Protein AF-A0A503W9B9-F1 (afdb_monomer)

Foldseek 3Di:
DDDPPPPQQDWDQDLLLFAAPPPSTWSAWADQQQWTKIHDPVQLAIETSDGNPDDCSVVDDNVVSVVVVVVSVSRHYDDGQRPPDPRHPPDDDPD

Secondary structure (DSSP, 8-state):
--------PPPB--GGG-B-TTTS-B--EEEETTEEEEEETTTTEEEEEEESS-SGGGTS-HHHHHHHHHTTTTSEE-PPB-TTSTT--------

pLDDT: mean 82.19, std 19.31, range [34.0, 98.0]

Nearest PDB structures (foldseek):
  7c2f-assembly2_D  TM=2.871E-01  e=1.259E+00  Candidatus Thorarchaeota archaeon SMTZ1-83
  6q9z-assembly2_B  TM=3.329E-01  e=2.561E+00  Homo sapiens
  2aj6-assembly1_A  TM=3.414E-01  e=3.316E+00  Staphylococcus aureus subsp. aureus MW2

Solvent-accessible surface area (backbone atoms only — not comparable to full-atom values): 5834 Å² total; per-residue (Å²): 136,86,82,80,77,78,78,72,76,74,71,39,74,52,39,92,60,33,14,34,75,86,80,53,31,25,66,52,70,42,39,59,68,59,35,39,33,35,31,24,75,92,77,41,33,28,32,78,59,43,66,64,83,64,70,68,53,75,80,48,57,67,69,57,29,51,57,55,39,59,77,50,62,86,30,47,80,49,83,55,38,32,62,90,43,101,78,40,86,63,88,81,78,94,125

Mean predicted aligned error: 8.66 Å

Structure (mmCIF, N/CA/C/O backbone):
data_AF-A0A503W9B9-F1
#
_entry.id   AF-A0A503W9B9-F1
#
loop_
_atom_site.group_PDB
_atom_site.id
_atom_site.type_symbol
_atom_site.label_atom_id
_atom_site.label_alt_id
_atom_site.label_comp_id
_atom_site.label_asym_id
_atom_site.label_entity_id
_atom_site.label_seq_id
_atom_site.pdbx_PDB_ins_code
_atom_site.Cartn_x
_atom_site.Cartn_y
_atom_site.Cartn_z
_atom_site.occupancy
_atom_site.B_iso_or_equiv
_atom_site.auth_seq_id
_atom_site.auth_comp_id
_atom_site.auth_asym_id
_atom_site.auth_atom_id
_atom_site.pdbx_PDB_model_num
ATOM 1 N N . MET A 1 1 ? 25.091 19.646 9.335 1.00 35.97 1 MET A N 1
ATOM 2 C CA . MET A 1 1 ? 24.077 18.841 10.049 1.00 35.97 1 MET A CA 1
ATOM 3 C C . MET A 1 1 ? 22.825 18.807 9.184 1.00 35.97 1 MET A C 1
ATOM 5 O O . MET A 1 1 ? 22.172 19.831 9.048 1.00 35.97 1 MET A O 1
ATOM 9 N N . GLY A 1 2 ? 22.588 17.703 8.469 1.00 34.00 2 GLY A N 1
ATOM 10 C CA . GLY A 1 2 ? 21.494 17.597 7.499 1.00 34.00 2 GLY A CA 1
ATOM 11 C C . GLY A 1 2 ? 20.154 17.412 8.204 1.00 34.00 2 GLY A C 1
ATOM 12 O O . GLY A 1 2 ? 19.976 16.446 8.940 1.00 34.00 2 GLY A O 1
ATOM 13 N N . ASN A 1 3 ? 19.232 18.350 7.994 1.00 34.72 3 ASN A N 1
ATOM 14 C CA . ASN A 1 3 ? 17.877 18.292 8.528 1.00 34.72 3 ASN A CA 1
ATOM 15 C C . ASN A 1 3 ? 17.127 17.096 7.927 1.00 34.72 3 ASN A C 1
ATOM 17 O O . ASN A 1 3 ? 16.788 17.094 6.745 1.00 34.72 3 ASN A O 1
ATOM 21 N N . ILE A 1 4 ? 16.846 16.086 8.751 1.00 42.56 4 ILE A N 1
ATOM 22 C CA . ILE A 1 4 ? 15.906 15.015 8.418 1.00 42.56 4 ILE A CA 1
ATOM 23 C C . ILE A 1 4 ? 14.502 15.622 8.476 1.00 42.56 4 ILE A C 1
ATOM 25 O O . ILE A 1 4 ? 13.868 15.680 9.528 1.00 42.56 4 ILE A O 1
ATOM 29 N N . VAL A 1 5 ? 13.998 16.092 7.336 1.00 45.00 5 VAL A N 1
ATOM 30 C CA . VAL A 1 5 ? 12.556 16.269 7.151 1.00 45.00 5 VAL A CA 1
ATOM 31 C C . VAL A 1 5 ? 11.953 14.881 6.978 1.00 45.00 5 VAL A C 1
ATOM 33 O O . VAL A 1 5 ? 11.951 14.306 5.893 1.00 45.00 5 VAL A O 1
ATOM 36 N N . ALA A 1 6 ? 11.469 14.308 8.080 1.00 42.44 6 ALA A N 1
ATOM 37 C CA . ALA A 1 6 ? 10.611 13.136 8.038 1.00 42.44 6 ALA A CA 1
ATOM 38 C C . ALA A 1 6 ? 9.298 13.539 7.347 1.00 42.44 6 ALA A C 1
ATOM 40 O O . ALA A 1 6 ? 8.374 14.043 7.988 1.00 42.44 6 ALA A O 1
ATOM 41 N N . PHE A 1 7 ? 9.225 13.351 6.028 1.00 39.72 7 PHE A N 1
ATOM 42 C CA . PHE A 1 7 ? 7.984 13.443 5.267 1.00 39.72 7 PHE A CA 1
ATOM 43 C C . PHE A 1 7 ? 7.037 12.344 5.766 1.00 39.72 7 PHE A C 1
ATOM 45 O O . PHE A 1 7 ? 7.013 11.229 5.253 1.00 39.72 7 PHE A O 1
ATOM 52 N N . ARG A 1 8 ? 6.270 12.638 6.821 1.00 49.94 8 ARG A N 1
ATOM 53 C CA . ARG A 1 8 ? 5.134 11.813 7.234 1.00 49.94 8 ARG A CA 1
ATOM 54 C C . ARG A 1 8 ? 4.134 11.830 6.082 1.00 49.94 8 ARG A C 1
ATOM 56 O O . ARG A 1 8 ? 3.482 12.849 5.855 1.00 49.94 8 ARG A O 1
ATOM 63 N N . ALA A 1 9 ? 4.029 10.721 5.352 1.00 54.75 9 ALA A N 1
ATOM 64 C CA . ALA A 1 9 ? 2.955 10.507 4.393 1.00 54.75 9 ALA A CA 1
ATOM 65 C C . ALA A 1 9 ? 1.621 10.803 5.100 1.00 54.75 9 ALA A C 1
ATOM 67 O O . ALA A 1 9 ? 1.326 10.227 6.150 1.00 54.75 9 ALA A O 1
ATOM 68 N N . LYS A 1 10 ? 0.857 11.779 4.597 1.00 62.38 10 LYS A N 1
ATOM 69 C CA . LYS A 1 10 ? -0.436 12.135 5.188 1.00 62.38 10 LYS A CA 1
ATOM 70 C C . LYS A 1 10 ? -1.355 10.919 5.053 1.00 62.38 10 LYS A C 1
ATOM 72 O O . LYS A 1 10 ? -1.555 10.436 3.941 1.00 62.38 10 LYS A O 1
ATOM 77 N N . ARG A 1 11 ? -1.891 10.415 6.171 1.00 74.25 11 ARG A N 1
ATOM 78 C CA . ARG A 1 11 ? -2.924 9.370 6.142 1.00 74.25 11 ARG A CA 1
ATOM 79 C C . ARG A 1 11 ? -4.142 9.912 5.411 1.00 74.25 11 ARG A C 1
ATOM 81 O O . ARG A 1 11 ? -4.560 11.034 5.694 1.00 74.25 11 ARG A O 1
ATOM 88 N N . GLN A 1 12 ? -4.691 9.130 4.497 1.00 75.62 12 GLN A N 1
ATOM 89 C CA . GLN A 1 12 ? -5.798 9.550 3.644 1.00 75.62 12 GLN A CA 1
ATOM 90 C C . GLN A 1 12 ? -7.054 8.744 3.969 1.00 75.62 12 GLN A C 1
ATOM 92 O O . GLN A 1 12 ? -6.976 7.587 4.383 1.00 75.62 12 GLN A O 1
ATOM 97 N N . SER A 1 13 ? -8.211 9.385 3.819 1.00 73.69 13 SER A N 1
ATOM 98 C CA . SER A 1 13 ? -9.522 8.743 3.827 1.00 73.69 13 SER A CA 1
ATOM 99 C C . SER A 1 13 ? -10.055 8.768 2.398 1.00 73.69 13 SER A C 1
ATOM 101 O O . SER A 1 13 ? -10.872 9.625 2.066 1.00 73.69 13 SER A O 1
ATOM 103 N N . ASP A 1 14 ? -9.542 7.891 1.538 1.00 72.38 14 ASP A N 1
ATOM 104 C CA . ASP A 1 14 ? -10.111 7.685 0.209 1.00 72.38 14 ASP A CA 1
ATOM 105 C C . ASP A 1 14 ? -11.006 6.438 0.225 1.00 72.38 14 ASP A C 1
ATOM 107 O O . ASP A 1 14 ? -10.522 5.308 0.111 1.00 72.38 14 ASP A O 1
ATOM 111 N N . PRO A 1 15 ? -12.321 6.605 0.431 1.00 71.25 15 PRO A N 1
ATOM 112 C CA . PRO A 1 15 ? -13.220 5.470 0.515 1.00 71.25 15 PRO A CA 1
ATOM 113 C C . PRO A 1 15 ? -13.402 4.726 -0.808 1.00 71.25 15 PRO A C 1
ATOM 115 O O . PRO A 1 15 ? -13.829 3.570 -0.777 1.00 71.25 15 PRO A O 1
ATOM 118 N N . GLN A 1 16 ? -13.061 5.338 -1.950 1.00 81.06 16 GLN A N 1
ATOM 119 C CA . GLN A 1 16 ? -13.220 4.717 -3.266 1.00 81.06 16 GLN A CA 1
ATOM 120 C C . GLN A 1 16 ? -12.326 3.481 -3.421 1.00 81.06 16 GLN A C 1
ATOM 122 O O . GLN A 1 16 ? -12.711 2.519 -4.085 1.00 81.06 16 GLN A O 1
ATOM 127 N N . PHE A 1 17 ? -11.166 3.478 -2.761 1.00 87.75 17 PHE A N 1
ATOM 128 C CA . PHE A 1 17 ? -10.205 2.370 -2.782 1.00 87.75 17 PHE A CA 1
ATOM 129 C C . PHE A 1 17 ? -10.230 1.524 -1.503 1.00 87.75 17 PHE A C 1
ATOM 131 O O . PHE A 1 17 ? -9.355 0.680 -1.284 1.00 87.75 17 PHE A O 1
ATOM 138 N N 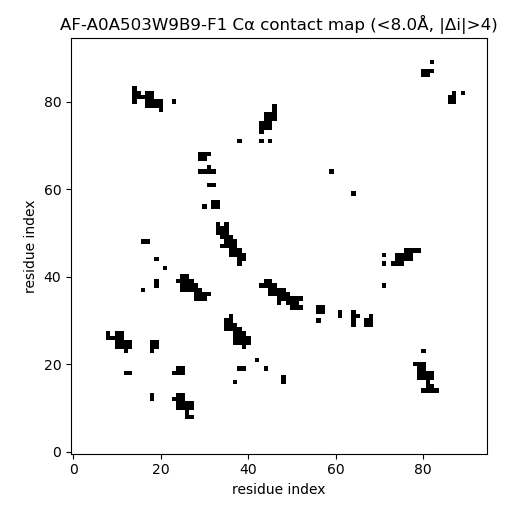. GLY A 1 18 ? -11.250 1.737 -0.667 1.00 90.50 18 GLY A N 1
ATOM 139 C CA . GLY A 1 18 ? -11.385 1.112 0.637 1.00 90.50 18 GLY A CA 1
ATOM 140 C C . GLY A 1 18 ? -10.441 1.724 1.673 1.00 90.50 18 GLY A C 1
ATOM 141 O O . GLY A 1 18 ? -9.356 2.216 1.370 1.00 90.50 18 GLY A O 1
ATOM 142 N N . VAL A 1 19 ? -10.856 1.679 2.935 1.00 92.81 19 VAL A N 1
ATOM 143 C CA . VAL A 1 19 ? -10.068 2.178 4.066 1.00 92.81 19 VAL A CA 1
ATOM 144 C C . VAL A 1 19 ? -9.894 1.106 5.134 1.00 92.81 19 VAL A C 1
ATOM 146 O O . VAL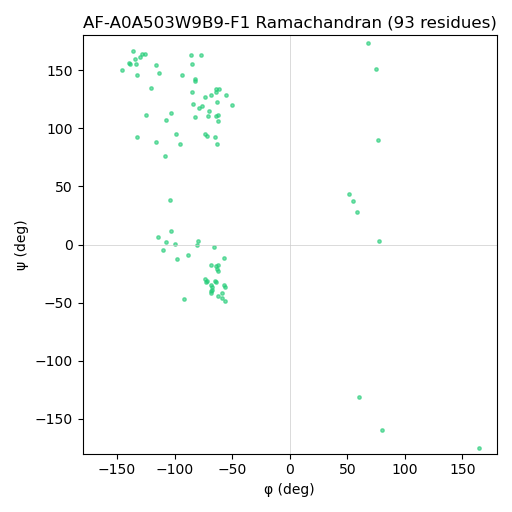 A 1 19 ? -10.625 0.116 5.174 1.00 92.81 19 VAL A O 1
ATOM 149 N N . CYS A 1 20 ? -8.940 1.306 6.048 1.00 94.06 20 CYS A N 1
ATOM 150 C CA . CYS A 1 20 ? -8.766 0.409 7.185 1.00 94.06 20 CYS A CA 1
ATOM 151 C C . CYS A 1 20 ? -10.081 0.272 7.979 1.00 94.06 20 CYS A C 1
ATOM 153 O O . CYS A 1 20 ? -10.621 1.293 8.410 1.00 94.06 20 CYS A O 1
ATOM 155 N N . PRO A 1 21 ? -10.568 -0.947 8.273 1.00 92.62 21 PRO A N 1
ATOM 156 C CA . PRO A 1 21 ? -11.790 -1.139 9.055 1.00 92.62 21 PRO A CA 1
ATOM 157 C C . PRO A 1 21 ? -11.688 -0.619 10.499 1.00 92.62 21 PRO A C 1
ATOM 159 O O . PRO A 1 21 ? -12.709 -0.363 11.128 1.00 92.62 21 PRO A O 1
ATOM 162 N N . MET A 1 22 ? -10.472 -0.418 11.023 1.00 93.00 22 MET A N 1
ATOM 163 C CA . MET A 1 22 ? -10.239 0.041 12.398 1.00 93.00 22 MET A CA 1
ATOM 164 C C . MET A 1 22 ? -10.123 1.567 12.528 1.00 93.00 22 MET A C 1
ATOM 166 O O . MET A 1 22 ? -10.739 2.147 13.416 1.00 93.00 22 MET A O 1
ATOM 170 N N . CYS A 1 23 ? -9.344 2.247 11.673 1.00 92.62 23 CYS A N 1
ATOM 171 C CA . CYS A 1 23 ? -9.194 3.717 11.736 1.00 92.62 23 CYS A CA 1
ATOM 172 C C . CYS A 1 23 ? -9.834 4.483 10.583 1.00 92.62 23 CYS A C 1
ATOM 174 O O . 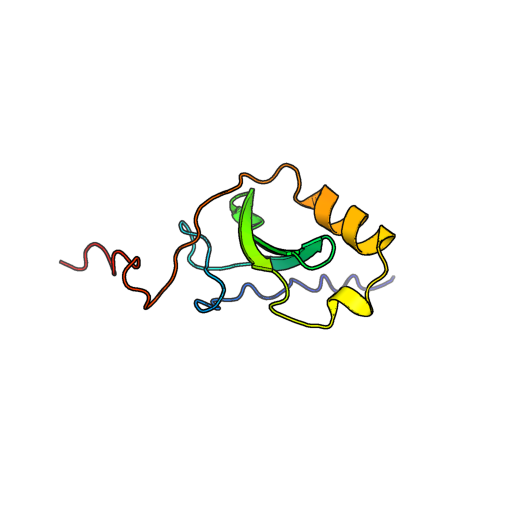CYS A 1 23 ? -9.790 5.709 10.607 1.00 92.62 23 CYS A O 1
ATOM 176 N N . ARG A 1 24 ? -10.389 3.797 9.582 1.00 90.62 24 ARG A N 1
ATOM 177 C CA . ARG A 1 24 ? -10.973 4.406 8.379 1.00 90.62 24 ARG A CA 1
ATOM 178 C C . ARG A 1 24 ? -9.992 5.273 7.580 1.00 90.62 24 ARG A C 1
ATOM 180 O O . ARG A 1 24 ? -10.397 6.197 6.884 1.00 90.62 24 ARG A O 1
ATOM 187 N N . LEU A 1 25 ? -8.699 4.953 7.670 1.00 91.25 25 LEU A N 1
ATOM 188 C CA . LEU A 1 25 ? -7.610 5.613 6.948 1.00 91.25 25 LEU A CA 1
ATOM 189 C C . LEU A 1 25 ? -6.741 4.585 6.209 1.00 91.25 25 LEU A C 1
ATOM 191 O O . LEU A 1 25 ? -6.764 3.398 6.536 1.00 91.25 25 LEU A O 1
ATOM 195 N N . HIS A 1 26 ? -5.934 5.048 5.260 1.00 92.88 26 HIS A N 1
ATOM 196 C CA . HIS A 1 26 ? -4.861 4.280 4.628 1.00 92.88 26 HIS A CA 1
ATOM 197 C C . HIS A 1 26 ? -3.569 5.106 4.546 1.00 92.88 26 HIS A C 1
ATOM 199 O O . HIS A 1 26 ? -3.585 6.339 4.534 1.00 92.88 26 HIS A O 1
ATOM 205 N N . ASP A 1 27 ? -2.439 4.407 4.473 1.00 94.25 27 ASP A N 1
ATOM 206 C CA . ASP A 1 27 ? -1.082 4.957 4.396 1.00 94.25 27 ASP A CA 1
ATOM 207 C C . ASP A 1 27 ? -0.540 4.842 2.949 1.00 94.25 27 ASP A C 1
ATOM 209 O O . ASP A 1 27 ? 0.625 4.522 2.691 1.00 94.25 27 ASP A O 1
ATOM 213 N N . GLY A 1 28 ? -1.431 5.065 1.975 1.00 93.00 28 GLY A N 1
ATOM 214 C CA . GLY A 1 28 ? -1.166 4.920 0.540 1.00 93.00 28 GLY A CA 1
ATOM 215 C C . GLY A 1 28 ? -1.214 3.471 0.042 1.00 93.00 28 GLY A C 1
ATOM 216 O O . GLY A 1 28 ? -1.798 2.597 0.686 1.00 93.00 28 GLY A O 1
ATOM 217 N N . PHE A 1 29 ? -0.593 3.229 -1.112 1.00 94.00 29 PHE A N 1
ATOM 218 C CA . PHE A 1 29 ? -0.580 1.930 -1.781 1.00 94.00 29 PHE A CA 1
ATOM 219 C C . PHE A 1 29 ? 0.816 1.572 -2.311 1.00 94.00 29 PHE A C 1
ATOM 221 O O . PHE A 1 29 ? 1.717 2.410 -2.353 1.00 94.00 29 PHE A O 1
ATOM 228 N N . VAL A 1 30 ? 1.000 0.307 -2.679 1.00 95.06 30 VAL A N 1
ATOM 229 C CA . VAL A 1 30 ? 2.172 -0.213 -3.389 1.00 95.06 30 VAL A CA 1
ATOM 230 C C . VAL A 1 30 ? 1.710 -1.092 -4.547 1.00 95.06 30 VAL A C 1
ATOM 232 O O . VAL A 1 30 ? 0.697 -1.788 -4.443 1.00 95.06 30 VAL A O 1
ATOM 235 N N . ASN A 1 31 ? 2.461 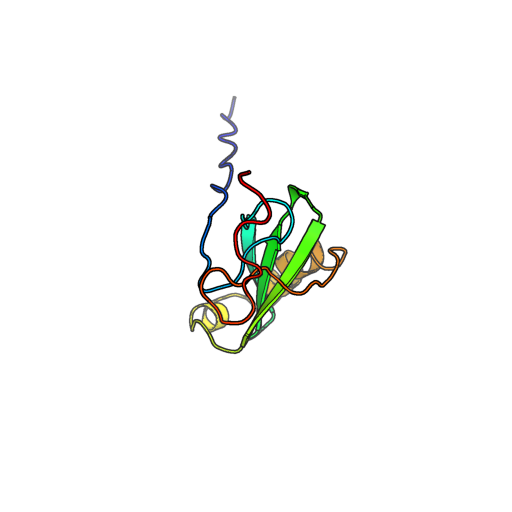-1.078 -5.643 1.00 96.00 31 ASN A N 1
ATOM 236 C CA . ASN A 1 31 ? 2.165 -1.908 -6.803 1.00 96.00 31 ASN A CA 1
ATOM 237 C C . ASN A 1 31 ? 2.931 -3.231 -6.751 1.00 96.00 31 ASN A C 1
ATOM 239 O O . ASN A 1 31 ? 4.079 -3.284 -6.304 1.00 96.00 31 ASN A O 1
ATOM 243 N N . LYS A 1 32 ? 2.304 -4.292 -7.260 1.00 94.81 32 LYS A N 1
ATOM 244 C CA . LYS A 1 32 ? 2.951 -5.569 -7.586 1.00 94.81 32 LYS A CA 1
ATOM 245 C C . LYS A 1 32 ? 2.501 -5.986 -8.983 1.00 94.81 32 LYS A C 1
ATOM 247 O O . LYS A 1 32 ? 1.450 -6.608 -9.141 1.00 94.81 32 LYS A O 1
ATOM 252 N N . GLY A 1 33 ? 3.269 -5.605 -10.003 1.00 94.00 33 GLY A N 1
ATOM 253 C CA . GLY A 1 33 ? 2.768 -5.620 -11.376 1.00 94.00 33 GLY A CA 1
ATOM 254 C C . GLY A 1 33 ? 1.561 -4.687 -11.495 1.00 94.00 33 GLY A C 1
ATOM 255 O O . GLY A 1 33 ? 1.594 -3.574 -10.982 1.00 94.00 33 GLY A O 1
ATOM 256 N N . SER A 1 34 ? 0.471 -5.168 -12.090 1.00 95.00 34 SER A N 1
ATOM 257 C CA . SER A 1 34 ? -0.790 -4.427 -12.224 1.00 95.00 34 SER A CA 1
ATOM 258 C C . SER A 1 34 ? -1.679 -4.431 -10.974 1.00 95.00 34 SER A C 1
ATOM 260 O O . SER A 1 34 ? -2.767 -3.860 -11.000 1.00 95.00 34 SER A O 1
ATOM 262 N N . GLN A 1 35 ? -1.273 -5.095 -9.887 1.00 95.88 35 GLN A N 1
ATOM 263 C CA . GLN A 1 35 ? -2.046 -5.139 -8.644 1.00 95.88 35 GLN A CA 1
ATOM 264 C C . GLN A 1 35 ? -1.758 -3.915 -7.774 1.00 95.88 35 GLN A C 1
ATOM 266 O O . GLN A 1 35 ? -0.593 -3.639 -7.480 1.00 95.88 35 GLN A O 1
ATOM 271 N N . HIS A 1 36 ? -2.809 -3.258 -7.283 1.00 95.12 36 HIS A N 1
ATOM 272 C CA . HIS A 1 36 ? -2.709 -2.090 -6.407 1.00 95.12 36 HIS A CA 1
ATOM 273 C C . HIS A 1 36 ? -3.101 -2.454 -4.973 1.00 95.12 36 HIS A C 1
ATOM 275 O O . HIS A 1 36 ? -4.276 -2.669 -4.663 1.00 95.12 36 HIS A O 1
ATOM 281 N N . TRP A 1 37 ? -2.103 -2.525 -4.095 1.00 96.19 37 TRP A N 1
ATOM 282 C CA . TRP A 1 37 ? -2.269 -2.934 -2.704 1.00 96.19 37 TRP A CA 1
ATOM 283 C C . TRP A 1 37 ? -2.233 -1.729 -1.780 1.00 96.19 37 TRP A C 1
ATOM 285 O O . TRP A 1 37 ? -1.189 -1.099 -1.620 1.00 96.19 37 TRP A O 1
ATOM 295 N N . PHE A 1 38 ? -3.355 -1.424 -1.144 1.00 95.88 38 PHE A N 1
ATOM 296 C CA . PHE A 1 38 ? -3.430 -0.393 -0.116 1.00 95.88 38 PHE A CA 1
ATOM 297 C C . PHE A 1 38 ? -3.030 -0.971 1.236 1.00 95.88 38 PHE A C 1
ATOM 299 O O . PHE A 1 38 ? -3.115 -2.180 1.466 1.00 95.88 38 PHE A O 1
ATOM 306 N N . LYS A 1 39 ? -2.558 -0.102 2.131 1.00 96.50 39 LYS A N 1
ATOM 307 C CA . LYS A 1 39 ? -2.053 -0.512 3.442 1.00 96.50 39 LYS A CA 1
ATOM 308 C C . LYS A 1 39 ? -2.487 0.425 4.555 1.00 96.50 39 LYS A C 1
ATOM 310 O O . LYS A 1 39 ? -2.721 1.613 4.333 1.00 96.50 39 LYS A O 1
ATOM 315 N N . CYS A 1 40 ? -2.520 -0.107 5.769 1.00 96.06 40 CYS A N 1
ATOM 316 C CA . CYS A 1 40 ? -2.497 0.682 6.988 1.00 96.06 40 CYS A CA 1
ATOM 317 C C . CYS A 1 40 ? -1.337 0.211 7.864 1.00 96.06 40 CYS A C 1
ATOM 319 O O . CYS A 1 40 ? -1.382 -0.883 8.424 1.00 96.06 40 CYS A O 1
ATOM 321 N N . ASP A 1 41 ? -0.323 1.055 8.017 1.00 95.75 41 ASP A N 1
ATOM 322 C CA . ASP A 1 41 ? 0.882 0.763 8.790 1.00 95.75 41 ASP A CA 1
ATOM 323 C C . ASP A 1 41 ? 0.562 0.684 10.287 1.00 95.75 41 ASP A C 1
ATOM 325 O O . ASP A 1 41 ? 1.106 -0.160 10.997 1.00 95.75 41 ASP A O 1
ATOM 329 N N . LYS A 1 42 ? -0.383 1.514 10.765 1.00 95.69 42 LYS A N 1
ATOM 330 C CA . LYS A 1 42 ? -0.811 1.527 12.177 1.00 95.69 42 LYS A CA 1
ATOM 331 C C . LYS A 1 42 ? -1.349 0.167 12.625 1.00 95.69 42 LYS A C 1
ATOM 333 O O . LYS A 1 42 ? -1.074 -0.244 13.747 1.00 95.69 42 LYS A O 1
ATOM 338 N N . HIS A 1 43 ? -2.131 -0.492 11.775 1.00 96.31 43 HIS A N 1
ATOM 339 C CA . HIS A 1 43 ? -2.757 -1.772 12.107 1.00 96.31 43 HIS A CA 1
ATOM 340 C C . HIS A 1 43 ? -2.124 -2.961 11.384 1.00 96.31 43 HIS A C 1
ATOM 342 O O . HIS A 1 43 ? -2.587 -4.079 11.559 1.00 96.31 43 HIS A O 1
ATOM 348 N N . ARG A 1 44 ? -1.070 -2.725 10.592 1.00 97.00 44 ARG A N 1
ATOM 349 C CA . ARG A 1 44 ? -0.340 -3.743 9.826 1.00 97.00 44 ARG A CA 1
ATOM 350 C C . ARG A 1 44 ? -1.249 -4.623 8.965 1.00 97.00 44 ARG A C 1
ATOM 352 O O . ARG A 1 44 ? -1.068 -5.836 8.892 1.00 97.00 44 ARG A O 1
ATOM 359 N N . ILE A 1 45 ? -2.202 -3.986 8.294 1.00 97.75 45 ILE A N 1
ATOM 360 C CA . ILE A 1 45 ? -3.122 -4.640 7.362 1.00 97.75 45 ILE A CA 1
ATOM 361 C C . ILE A 1 45 ? -2.913 -4.120 5.943 1.00 97.75 45 ILE A C 1
ATOM 363 O O . ILE A 1 45 ? -2.491 -2.977 5.735 1.00 97.75 45 ILE A O 1
ATOM 367 N N . ARG A 1 46 ? -3.271 -4.938 4.963 1.00 97.44 46 ARG A N 1
ATOM 368 C CA . ARG A 1 46 ? -3.278 -4.595 3.544 1.00 97.44 46 ARG A CA 1
ATOM 369 C C . ARG A 1 46 ? -4.499 -5.179 2.853 1.00 97.44 46 ARG A C 1
ATOM 371 O O . ARG A 1 46 ? -5.054 -6.178 3.297 1.00 97.44 46 ARG A O 1
ATOM 378 N N . TRP A 1 47 ? -4.885 -4.575 1.743 1.00 97.0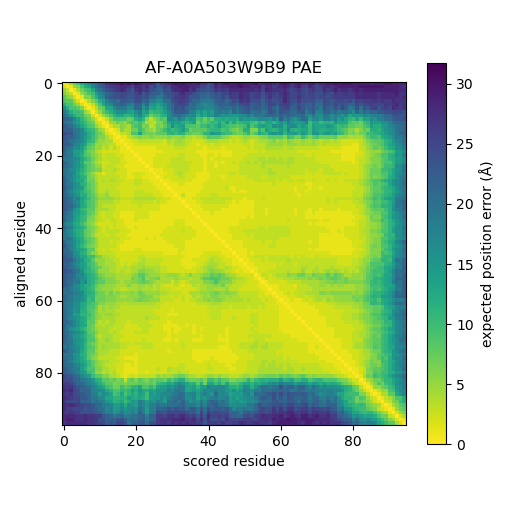0 47 TRP A N 1
ATOM 379 C CA . TRP A 1 47 ? -5.974 -5.067 0.908 1.00 97.00 47 TRP A CA 1
ATOM 380 C C . TRP A 1 47 ? -5.687 -4.782 -0.560 1.00 97.00 47 TRP A C 1
ATOM 382 O O . TRP A 1 47 ? -5.000 -3.817 -0.905 1.00 97.00 47 TRP A O 1
ATOM 392 N N . LEU A 1 48 ? -6.204 -5.644 -1.430 1.00 96.12 48 LEU A N 1
ATOM 393 C CA . LEU A 1 48 ? -6.161 -5.429 -2.867 1.00 96.12 48 LEU A CA 1
ATOM 394 C C . LEU A 1 48 ? -7.315 -4.496 -3.238 1.00 96.12 48 LEU A C 1
ATOM 396 O O . LEU A 1 48 ? -8.471 -4.901 -3.179 1.00 96.12 48 LEU A O 1
ATOM 400 N N . ALA A 1 49 ? -7.009 -3.258 -3.626 1.00 92.50 49 ALA A N 1
ATOM 401 C CA . ALA A 1 49 ? -8.040 -2.342 -4.114 1.00 92.50 49 ALA A CA 1
ATOM 402 C C . ALA A 1 49 ? -8.523 -2.744 -5.515 1.00 92.50 49 ALA A C 1
ATOM 404 O O . ALA A 1 49 ? -9.689 -2.559 -5.851 1.00 92.50 49 ALA A O 1
ATOM 405 N N . GLY A 1 50 ? -7.630 -3.315 -6.328 1.00 92.44 50 GLY A N 1
ATOM 406 C CA . GLY A 1 50 ? -7.955 -3.816 -7.657 1.00 92.44 50 GLY A CA 1
ATOM 407 C C . GLY A 1 50 ? -6.725 -4.065 -8.522 1.00 92.44 50 GLY A C 1
ATOM 408 O O . GLY A 1 50 ? -5.580 -3.939 -8.080 1.00 92.44 50 GLY A O 1
ATOM 409 N N . ILE A 1 51 ? -6.983 -4.426 -9.776 1.00 93.94 51 ILE A N 1
ATOM 410 C CA . ILE A 1 51 ? -5.977 -4.726 -10.797 1.00 93.94 51 ILE A CA 1
ATOM 411 C C . ILE A 1 51 ? -6.187 -3.751 -11.956 1.00 93.94 51 ILE A C 1
ATOM 413 O O . ILE A 1 51 ? -7.328 -3.563 -12.369 1.00 93.94 51 ILE A O 1
ATOM 417 N N . ASN A 1 52 ? -5.113 -3.154 -12.483 1.00 92.94 52 ASN A N 1
ATOM 418 C CA . ASN A 1 52 ? -5.168 -2.145 -13.552 1.00 92.94 52 ASN A CA 1
ATOM 419 C C . ASN A 1 52 ? -6.079 -0.946 -13.213 1.00 92.94 52 ASN A C 1
ATOM 421 O O . ASN A 1 52 ? -6.776 -0.431 -14.082 1.00 92.94 52 ASN A O 1
ATOM 425 N N . LEU A 1 53 ? -6.095 -0.505 -11.950 1.00 89.75 53 LEU A N 1
ATOM 426 C CA . LEU A 1 53 ? -6.847 0.697 -11.556 1.00 89.75 53 LEU A CA 1
ATOM 427 C C . LEU A 1 53 ? -6.162 1.976 -12.039 1.00 89.75 53 LEU A C 1
ATOM 429 O O . LEU A 1 53 ? -6.820 2.980 -12.295 1.00 89.75 53 LEU A O 1
ATOM 433 N N . PHE A 1 54 ? -4.838 1.932 -12.155 1.00 86.00 54 PHE A N 1
ATOM 434 C CA . PHE A 1 54 ? -4.009 3.029 -12.626 1.00 86.00 54 PHE A CA 1
ATOM 435 C C . PHE A 1 54 ? -2.995 2.498 -13.637 1.00 86.00 54 PHE A C 1
ATOM 437 O O . PHE A 1 54 ? -2.676 1.314 -13.606 1.00 86.00 54 PHE A O 1
ATOM 444 N N . ASP A 1 55 ? -2.432 3.358 -14.484 1.00 88.31 55 ASP A N 1
ATOM 445 C CA . ASP A 1 55 ? -1.425 2.934 -15.470 1.00 88.31 55 ASP A CA 1
ATOM 446 C C . ASP A 1 55 ? 0.028 3.178 -15.029 1.00 88.31 55 ASP A C 1
ATOM 448 O O . ASP A 1 55 ? 0.945 2.596 -15.602 1.00 88.31 55 ASP A O 1
ATOM 452 N N . HIS A 1 56 ? 0.257 3.955 -13.963 1.00 87.19 56 HIS A N 1
ATOM 453 C CA . HIS A 1 56 ? 1.606 4.339 -13.509 1.00 87.19 56 HIS A CA 1
ATOM 454 C C . HIS A 1 56 ? 2.491 3.153 -13.078 1.00 87.19 56 HIS A C 1
ATOM 456 O O . HIS A 1 56 ? 3.708 3.289 -13.007 1.00 87.19 56 HIS A O 1
ATOM 462 N N . TRP A 1 57 ? 1.915 1.977 -12.797 1.00 90.38 57 TRP A N 1
ATOM 463 C CA . TRP A 1 57 ? 2.697 0.772 -12.492 1.00 90.38 57 TRP A CA 1
ATOM 464 C C . TRP A 1 57 ? 3.560 0.315 -13.675 1.00 90.38 57 TRP A C 1
ATOM 466 O O . TRP A 1 57 ? 4.518 -0.426 -13.460 1.00 90.38 57 TRP A O 1
ATOM 476 N N . ARG A 1 58 ? 3.223 0.728 -14.906 1.00 92.31 58 ARG A N 1
ATOM 477 C CA . ARG A 1 58 ? 3.982 0.407 -16.124 1.00 92.31 58 ARG A CA 1
ATOM 478 C C . ARG A 1 58 ? 5.308 1.158 -16.193 1.00 92.31 58 ARG A C 1
ATOM 480 O O . ARG A 1 58 ?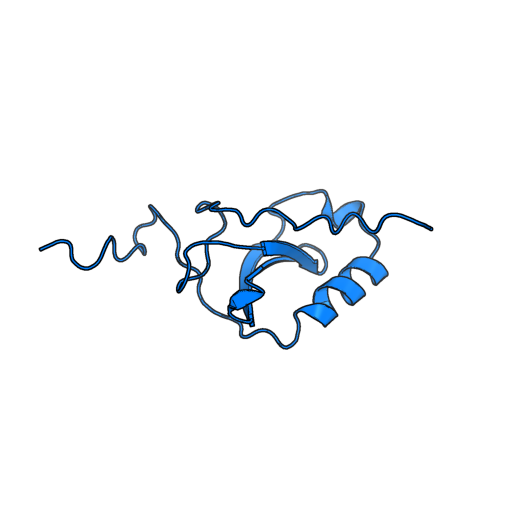 6.272 0.621 -16.727 1.00 92.31 58 ARG A O 1
ATOM 487 N N . ASP A 1 59 ? 5.346 2.358 -15.621 1.00 92.94 59 ASP A N 1
ATOM 488 C CA . ASP A 1 59 ? 6.530 3.221 -15.594 1.00 92.94 59 ASP A CA 1
ATOM 489 C C . ASP A 1 59 ? 7.430 2.931 -14.379 1.00 92.94 59 ASP A C 1
ATOM 491 O O . ASP A 1 59 ? 8.551 3.431 -14.275 1.00 92.94 59 ASP A O 1
ATOM 495 N N . GLU A 1 60 ? 6.958 2.111 -13.437 1.00 89.00 60 GLU A N 1
ATOM 496 C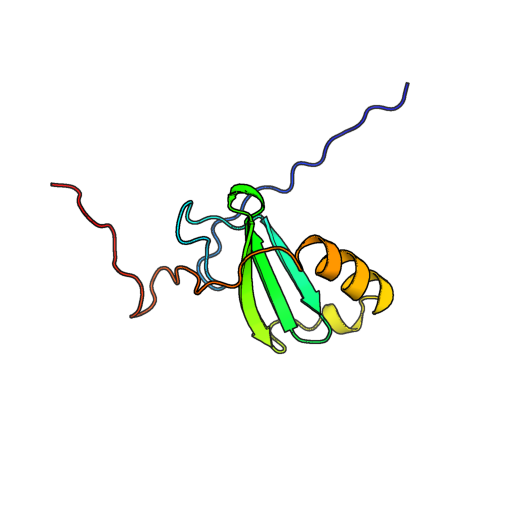 CA . GLU A 1 60 ? 7.719 1.720 -12.258 1.00 89.00 60 GLU A CA 1
ATOM 497 C C . GLU A 1 60 ? 8.688 0.564 -12.536 1.00 89.00 60 GLU A C 1
ATOM 499 O O . GLU A 1 60 ? 8.378 -0.428 -13.197 1.00 89.00 60 GLU A O 1
ATOM 504 N N . ASN A 1 61 ? 9.868 0.632 -11.918 1.00 94.38 61 ASN A N 1
ATOM 505 C CA . ASN A 1 61 ? 10.812 -0.475 -11.939 1.00 94.38 61 ASN A CA 1
ATOM 506 C C . ASN A 1 61 ? 10.275 -1.668 -11.122 1.00 94.38 61 ASN A C 1
ATOM 508 O O . ASN A 1 61 ? 9.954 -1.551 -9.936 1.00 94.38 61 ASN A O 1
ATOM 512 N N . ARG A 1 62 ? 10.263 -2.860 -11.730 1.00 92.00 62 ARG A N 1
ATOM 513 C CA . ARG A 1 62 ? 9.823 -4.112 -11.094 1.00 92.00 62 ARG A CA 1
ATOM 514 C C . ARG A 1 62 ? 10.584 -4.454 -9.806 1.00 92.00 62 ARG A C 1
ATOM 516 O O . ARG A 1 62 ? 9.991 -4.988 -8.870 1.00 92.00 62 ARG A O 1
ATOM 523 N N . ALA A 1 63 ? 11.883 -4.166 -9.738 1.00 94.50 63 ALA A N 1
ATOM 524 C CA . ALA A 1 63 ? 12.677 -4.390 -8.532 1.00 94.50 63 ALA A CA 1
ATOM 525 C C . ALA A 1 63 ? 12.243 -3.455 -7.392 1.00 94.50 63 ALA A C 1
ATOM 527 O O . ALA A 1 63 ? 12.186 -3.883 -6.240 1.00 94.50 63 ALA A O 1
ATOM 528 N N . ASP A 1 64 ? 11.879 -2.208 -7.707 1.00 94.56 64 ASP A N 1
ATOM 529 C CA . ASP A 1 64 ? 11.332 -1.269 -6.724 1.00 94.56 64 ASP A CA 1
ATOM 530 C C . ASP A 1 64 ? 9.950 -1.693 -6.240 1.00 94.56 64 ASP A C 1
ATOM 532 O O . ASP A 1 64 ? 9.700 -1.669 -5.034 1.00 94.56 64 ASP A O 1
ATOM 536 N N . GLN A 1 65 ? 9.083 -2.157 -7.144 1.00 93.50 65 GLN A N 1
ATOM 537 C CA . GLN A 1 65 ? 7.795 -2.745 -6.768 1.00 93.50 65 GLN A CA 1
ATOM 538 C C . GLN A 1 65 ? 7.976 -3.909 -5.797 1.00 93.50 65 GLN A C 1
ATOM 540 O O . GLN A 1 65 ? 7.355 -3.931 -4.737 1.00 93.50 65 GLN A O 1
ATOM 545 N N . MET A 1 66 ? 8.879 -4.845 -6.108 1.00 94.19 66 MET A N 1
ATOM 546 C CA . MET A 1 66 ? 9.141 -5.994 -5.242 1.00 94.19 66 MET A CA 1
ATOM 547 C C . MET A 1 66 ? 9.678 -5.567 -3.871 1.00 94.19 66 MET A C 1
ATOM 549 O O . MET A 1 66 ? 9.186 -6.045 -2.852 1.00 94.19 66 MET A O 1
ATOM 553 N N . ARG A 1 67 ? 10.632 -4.625 -3.827 1.00 95.56 67 ARG A N 1
ATOM 554 C CA . ARG A 1 67 ? 11.161 -4.075 -2.566 1.00 95.56 67 ARG A CA 1
ATOM 555 C C . ARG A 1 67 ? 10.066 -3.431 -1.716 1.00 95.56 67 ARG A C 1
ATOM 557 O O . ARG A 1 67 ? 9.989 -3.688 -0.517 1.00 95.56 67 ARG A O 1
ATOM 564 N N . ARG A 1 68 ? 9.205 -2.612 -2.325 1.00 94.88 68 ARG A N 1
ATOM 565 C CA . ARG A 1 68 ? 8.092 -1.942 -1.632 1.00 94.88 68 ARG A CA 1
ATOM 566 C C . ARG A 1 68 ? 7.034 -2.936 -1.161 1.00 94.88 68 ARG A C 1
ATOM 568 O O . ARG A 1 68 ? 6.517 -2.791 -0.059 1.00 94.88 68 ARG A O 1
ATOM 575 N N . PHE A 1 69 ? 6.731 -3.950 -1.968 1.00 95.75 69 PHE A N 1
ATOM 576 C CA . PHE A 1 69 ? 5.765 -4.981 -1.607 1.00 95.75 69 PHE A CA 1
ATOM 577 C C . PHE A 1 69 ? 6.274 -5.875 -0.470 1.00 95.75 69 PHE A C 1
ATOM 579 O O . PHE A 1 69 ? 5.510 -6.175 0.443 1.00 95.75 69 PHE A O 1
ATOM 586 N N . ALA A 1 70 ? 7.561 -6.237 -0.469 1.00 96.25 70 ALA A N 1
ATOM 587 C CA . ALA A 1 70 ? 8.177 -7.014 0.608 1.00 96.25 70 ALA A CA 1
ATOM 588 C C . ALA A 1 70 ? 8.020 -6.331 1.981 1.00 96.25 70 ALA A C 1
ATOM 590 O O . ALA A 1 70 ? 7.772 -6.999 2.983 1.00 96.25 70 ALA A O 1
ATOM 591 N N . ALA A 1 71 ? 8.061 -4.992 2.029 1.00 96.12 71 ALA A N 1
ATOM 592 C CA . ALA A 1 71 ? 7.863 -4.226 3.264 1.00 96.12 71 ALA A CA 1
ATOM 593 C C . ALA A 1 71 ? 6.468 -4.411 3.894 1.00 96.12 71 ALA A C 1
ATOM 595 O O . ALA A 1 71 ? 6.310 -4.214 5.098 1.00 96.12 71 ALA A O 1
ATOM 596 N N . ILE A 1 72 ? 5.469 -4.809 3.099 1.00 96.88 72 ILE A N 1
ATOM 597 C CA . ILE A 1 72 ? 4.099 -5.064 3.561 1.00 96.88 72 ILE A CA 1
ATOM 598 C C . ILE A 1 72 ? 3.695 -6.529 3.430 1.00 96.88 72 ILE A C 1
ATOM 600 O O . ILE A 1 72 ? 2.536 -6.871 3.639 1.00 96.88 72 ILE A O 1
ATOM 604 N N . GLU A 1 73 ? 4.611 -7.419 3.056 1.00 95.81 73 GLU A N 1
ATOM 605 C CA . GLU A 1 73 ? 4.276 -8.826 2.839 1.00 95.81 73 GLU A CA 1
ATOM 606 C C . GLU A 1 73 ? 3.811 -9.513 4.125 1.00 95.81 73 GLU A C 1
ATOM 608 O O . GLU A 1 73 ? 2.905 -10.340 4.105 1.00 95.81 73 GLU A O 1
ATOM 613 N N . CYS A 1 74 ? 4.370 -9.075 5.249 1.00 96.69 74 CYS A N 1
ATOM 614 C CA . CYS A 1 74 ? 3.991 -9.487 6.594 1.00 96.69 74 CYS A CA 1
ATOM 615 C C . CYS A 1 74 ? 2.727 -8.795 7.133 1.00 96.69 74 CYS A C 1
ATOM 617 O O . CYS A 1 74 ? 2.402 -8.978 8.306 1.00 96.69 74 CYS A O 1
ATOM 619 N N . PHE A 1 75 ? 2.056 -7.952 6.342 1.00 98.00 75 PHE A N 1
ATOM 620 C CA . PHE A 1 75 ? 0.791 -7.345 6.748 1.00 98.00 75 PHE A CA 1
ATOM 621 C C . PHE A 1 75 ? -0.345 -8.329 6.480 1.00 98.00 75 PHE A C 1
ATOM 623 O O . PHE A 1 75 ? -0.377 -9.000 5.440 1.00 98.00 75 PHE A O 1
ATOM 630 N N . GLU A 1 76 ? -1.294 -8.377 7.407 1.00 98.00 76 GLU A N 1
ATOM 631 C CA . GLU A 1 76 ? -2.482 -9.214 7.285 1.00 98.00 76 GLU A CA 1
ATOM 632 C C . GLU A 1 76 ? -3.333 -8.748 6.099 1.00 98.00 76 GLU A C 1
ATOM 634 O O . GLU A 1 76 ? -3.553 -7.550 5.906 1.00 98.00 76 GLU A O 1
ATOM 639 N N . VAL A 1 77 ? -3.792 -9.694 5.279 1.00 97.81 77 VAL A N 1
ATOM 640 C CA . VAL A 1 77 ? -4.703 -9.398 4.170 1.00 97.81 77 VAL A CA 1
ATOM 641 C C . VAL A 1 77 ? -6.123 -9.373 4.713 1.00 97.81 77 VAL A C 1
ATOM 643 O O . VAL A 1 77 ? -6.588 -10.379 5.241 1.00 97.81 77 VAL A O 1
ATOM 646 N N . VAL A 1 78 ? -6.811 -8.243 4.569 1.00 96.81 78 VAL A N 1
ATOM 647 C CA . VAL A 1 78 ? -8.176 -8.065 5.079 1.00 96.81 78 VAL A CA 1
ATOM 648 C C . VAL A 1 78 ? -9.106 -7.507 4.010 1.00 96.81 78 VAL A C 1
ATOM 650 O O . VAL A 1 78 ? -8.664 -6.895 3.038 1.00 96.81 78 VAL A O 1
ATOM 653 N N . GLU A 1 79 ? -10.408 -7.660 4.233 1.00 93.50 79 GLU A N 1
ATOM 654 C CA . GLU A 1 79 ? -11.418 -6.882 3.518 1.00 93.50 79 GLU A CA 1
ATOM 655 C C . GLU A 1 79 ? -11.428 -5.440 4.053 1.00 93.50 79 GLU A C 1
ATOM 657 O O . GLU A 1 79 ? -11.531 -5.235 5.271 1.00 93.50 79 GLU A O 1
ATOM 662 N N . PRO A 1 80 ? -11.307 -4.421 3.187 1.00 93.19 80 PRO A N 1
ATOM 663 C CA . PRO A 1 80 ? -11.361 -3.039 3.629 1.00 93.19 80 PRO A CA 1
ATOM 664 C C . PRO A 1 80 ? -12.802 -2.604 3.901 1.00 93.19 80 PRO A C 1
ATOM 666 O O . PRO A 1 80 ? -13.776 -3.193 3.428 1.00 93.19 80 PRO A O 1
ATOM 669 N N . LEU A 1 81 ? -12.939 -1.499 4.629 1.00 90.19 81 LEU A N 1
ATOM 670 C CA . LEU A 1 81 ? -14.212 -0.807 4.744 1.00 90.19 81 LEU A CA 1
ATOM 671 C C . LEU A 1 81 ? -14.446 0.036 3.485 1.00 90.19 81 LEU A C 1
ATOM 673 O O . LEU A 1 81 ? -13.705 0.979 3.206 1.00 90.19 81 LEU A O 1
ATOM 677 N N . TRP A 1 82 ? -15.503 -0.291 2.753 1.00 84.12 82 TRP A N 1
ATOM 678 C CA . TRP A 1 82 ? -15.929 0.403 1.540 1.00 84.12 82 TRP A CA 1
ATOM 679 C C . TRP A 1 82 ? -17.006 1.440 1.876 1.00 84.12 82 TRP A C 1
ATOM 681 O O . TRP A 1 82 ? -18.198 1.119 1.824 1.00 84.12 82 TRP A O 1
ATOM 691 N N . VAL A 1 83 ? -16.607 2.660 2.251 1.00 71.88 83 VAL A N 1
ATOM 692 C CA . VAL A 1 83 ? -17.565 3.703 2.672 1.00 71.88 83 VAL A CA 1
ATOM 693 C C . VAL A 1 83 ? -18.477 4.081 1.504 1.00 71.88 83 VAL A C 1
ATOM 695 O O . VAL A 1 83 ? -18.004 4.323 0.394 1.00 71.88 83 VAL A O 1
ATOM 698 N N . GLY A 1 84 ? -19.788 4.111 1.743 1.00 66.19 84 GLY A N 1
ATOM 699 C CA . GLY A 1 84 ? -20.788 4.423 0.714 1.00 66.19 84 GLY A CA 1
ATOM 700 C C . GLY A 1 84 ? -21.097 3.284 -0.269 1.00 66.19 84 GLY A C 1
ATOM 701 O O . GLY A 1 84 ? -21.909 3.462 -1.176 1.00 66.19 84 GLY A O 1
ATOM 702 N N . SER A 1 85 ? -20.503 2.098 -0.099 1.00 63.81 85 SER A N 1
ATOM 703 C CA . SER A 1 85 ? -20.931 0.893 -0.820 1.00 63.81 85 SER A CA 1
ATOM 704 C C . SER A 1 85 ? -22.074 0.186 -0.078 1.00 63.81 85 SER A C 1
ATOM 706 O O . SER A 1 85 ? -22.236 0.355 1.127 1.00 63.81 85 SER A O 1
ATOM 708 N N . ARG A 1 86 ? -22.817 -0.712 -0.748 1.00 57.75 86 ARG A N 1
ATOM 709 C CA . ARG A 1 86 ? -23.822 -1.585 -0.089 1.00 57.75 86 ARG A CA 1
ATOM 710 C C . ARG A 1 86 ? -23.254 -2.457 1.050 1.00 57.75 86 ARG A C 1
ATOM 712 O O . ARG A 1 86 ? -24.026 -3.102 1.749 1.00 57.75 86 ARG A O 1
ATOM 719 N N . ARG A 1 87 ? -21.925 -2.532 1.191 1.00 55.66 87 ARG A N 1
ATOM 720 C CA . ARG A 1 87 ? -21.205 -3.278 2.235 1.00 55.66 87 ARG A CA 1
ATOM 721 C C . ARG A 1 87 ? -20.733 -2.390 3.391 1.00 55.66 87 ARG A C 1
ATOM 723 O O . ARG A 1 87 ? -20.106 -2.904 4.311 1.00 55.66 87 ARG A O 1
ATOM 730 N N . ASP A 1 88 ? -21.013 -1.089 3.355 1.00 59.47 88 ASP A N 1
ATOM 731 C CA . ASP A 1 88 ? -20.768 -0.191 4.479 1.00 59.47 88 ASP A CA 1
ATOM 732 C C . ASP A 1 88 ? -21.771 -0.513 5.605 1.00 59.47 88 ASP A C 1
ATOM 734 O O . ASP A 1 88 ? -22.973 -0.327 5.406 1.00 59.47 88 ASP A O 1
ATOM 738 N N . PRO A 1 89 ? -21.338 -0.999 6.786 1.00 59.09 89 PRO A N 1
ATOM 739 C CA . PRO A 1 89 ? -22.236 -1.238 7.914 1.00 59.09 89 PRO A CA 1
ATOM 740 C C . PRO A 1 89 ? -22.855 0.054 8.475 1.00 59.09 89 PRO A C 1
ATOM 742 O O . PRO A 1 89 ? -23.652 -0.021 9.411 1.00 59.09 89 PRO A O 1
ATOM 745 N N . GLY A 1 90 ? -22.492 1.225 7.939 1.00 58.50 90 GLY A N 1
ATOM 746 C CA . GLY A 1 90 ? -22.905 2.517 8.457 1.00 58.50 90 GLY A CA 1
ATOM 747 C C . GLY A 1 90 ? -22.276 2.797 9.826 1.00 58.50 90 GLY A C 1
ATOM 748 O O . GLY A 1 90 ? -21.597 1.949 10.421 1.00 58.50 90 GLY A O 1
ATOM 749 N N . PRO A 1 91 ? -22.451 4.009 10.367 1.00 57.97 91 PRO A N 1
ATOM 750 C CA . PRO A 1 91 ? -22.051 4.286 11.736 1.00 57.97 91 PRO A CA 1
ATOM 751 C C . PRO A 1 91 ? -22.862 3.402 12.697 1.00 57.97 91 PRO A C 1
ATOM 753 O O . PRO A 1 91 ? -24.065 3.587 12.868 1.00 57.97 91 PRO A O 1
ATOM 756 N N . LYS A 1 92 ? -22.201 2.443 13.357 1.00 51.25 92 LYS A N 1
ATOM 757 C CA . LYS A 1 92 ? -22.776 1.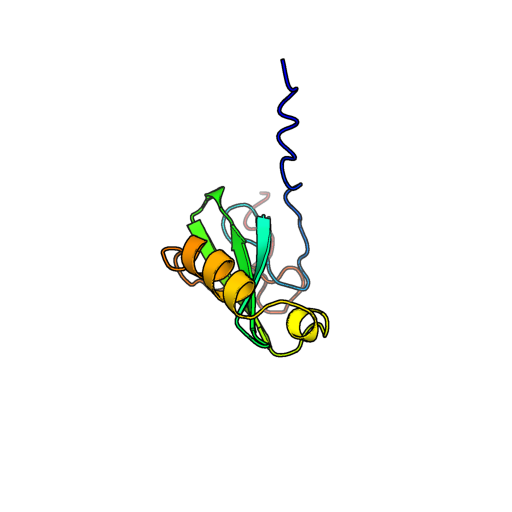768 14.524 1.00 51.25 92 LYS A CA 1
ATOM 758 C C . LYS A 1 92 ? -22.810 2.756 15.691 1.00 51.25 92 LYS A C 1
ATOM 760 O O . LYS A 1 92 ? -21.757 3.088 16.223 1.00 51.25 92 LYS A O 1
ATOM 765 N N . GLY A 1 93 ? -24.016 3.174 16.073 1.00 45.50 93 GLY A N 1
ATOM 766 C CA . GLY A 1 93 ? -24.318 3.757 17.381 1.00 45.50 93 GLY A CA 1
ATOM 767 C C . GLY A 1 93 ? -23.873 5.206 17.579 1.00 45.50 93 GLY A C 1
ATOM 768 O O . GLY A 1 93 ? -22.800 5.467 18.110 1.00 45.50 93 GLY A O 1
ATOM 769 N N . ALA A 1 94 ? -24.759 6.138 17.237 1.00 39.84 94 ALA A N 1
ATOM 770 C CA . ALA A 1 94 ? -24.946 7.350 18.025 1.00 39.84 94 ALA A CA 1
ATOM 771 C C . ALA A 1 94 ? -26.381 7.293 18.566 1.00 39.84 94 ALA A C 1
ATOM 773 O O . ALA A 1 94 ? -27.320 7.710 17.891 1.00 39.84 94 ALA A O 1
ATOM 774 N N . ALA A 1 95 ? -26.539 6.660 19.725 1.00 37.75 95 ALA A N 1
ATOM 775 C CA . ALA A 1 95 ? -27.719 6.722 20.579 1.00 37.75 95 ALA A CA 1
ATOM 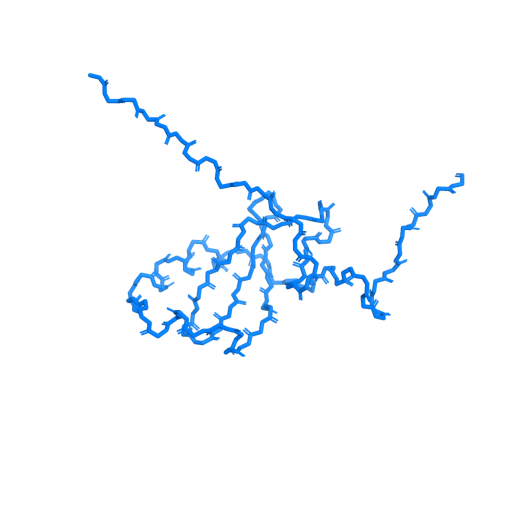776 C C . ALA A 1 95 ? -27.221 6.771 22.024 1.00 37.75 95 ALA A C 1
ATOM 778 O O . ALA A 1 95 ? -26.282 5.993 22.321 1.00 37.75 95 ALA A O 1
#

Radius of gyration: 15.15 Å; Cα contacts (8 Å, |Δi|>4): 143; chains: 1; bounding box: 52×28×37 Å

Sequence (95 aa):
MGNIVAFRAKRQSDPQFGVCPMCRLHDGFVNKGSQHWFKCDKHRIRWLAGINLFDHWRDENRADQMRRFAAIECFEVVEPLWVGSRRDPGPKGAA